Protein AF-A0AAN9AUY9-F1 (afdb_monomer_lite)

pLDDT: mean 73.76, std 14.69, range [44.78, 92.69]

Radius of gyration: 22.11 Å; chains: 1; bounding box: 58×26×58 Å

Structure (mmCIF, N/CA/C/O backbone):
data_AF-A0AAN9AUY9-F1
#
_entry.id   AF-A0AAN9AUY9-F1
#
loop_
_atom_site.group_PDB
_atom_site.id
_atom_site.type_symbol
_atom_site.label_atom_id
_atom_site.label_alt_id
_atom_site.label_comp_id
_atom_site.label_asym_id
_atom_site.label_entity_id
_atom_site.label_seq_id
_atom_site.pdbx_PDB_ins_code
_atom_site.Cartn_x
_atom_site.Cartn_y
_atom_site.Cartn_z
_atom_site.occupancy
_atom_site.B_iso_or_equiv
_atom_site.auth_seq_id
_atom_site.auth_comp_id
_atom_site.auth_asym_id
_atom_site.auth_atom_id
_atom_site.pdbx_PDB_model_num
ATOM 1 N N . MET A 1 1 ? 40.450 9.570 -40.595 1.00 56.94 1 MET A N 1
ATOM 2 C CA . MET A 1 1 ? 40.160 9.056 -39.233 1.00 56.94 1 MET A CA 1
ATOM 3 C C . MET A 1 1 ? 39.599 10.108 -38.267 1.00 56.94 1 MET A C 1
ATOM 5 O O . MET A 1 1 ? 38.705 9.758 -37.515 1.00 56.94 1 MET A O 1
ATOM 9 N N . MET A 1 2 ? 40.004 11.388 -38.310 1.00 57.25 2 MET A N 1
ATOM 10 C CA . MET A 1 2 ? 39.501 12.433 -37.382 1.00 57.25 2 MET A CA 1
ATOM 11 C C . MET A 1 2 ? 37.993 12.759 -37.475 1.00 57.25 2 MET A C 1
ATOM 13 O O . MET A 1 2 ? 37.369 13.054 -36.463 1.00 57.25 2 MET A O 1
ATOM 17 N N . LYS A 1 3 ? 37.384 12.678 -38.668 1.00 57.53 3 LYS A N 1
ATOM 18 C CA . LYS A 1 3 ? 35.955 13.005 -38.872 1.00 57.53 3 LYS A CA 1
ATOM 19 C C . LYS A 1 3 ? 34.987 12.010 -38.211 1.00 57.53 3 LYS A C 1
ATOM 21 O O . LYS A 1 3 ? 33.903 12.410 -37.807 1.00 57.53 3 LYS A O 1
ATOM 26 N N . LEU A 1 4 ? 35.387 10.742 -38.076 1.00 58.66 4 LEU A N 1
ATOM 27 C CA . LEU A 1 4 ? 34.541 9.686 -37.508 1.00 58.66 4 LEU A CA 1
ATOM 28 C C . LEU A 1 4 ? 34.420 9.825 -35.981 1.00 58.66 4 LEU A C 1
ATOM 30 O O . LEU A 1 4 ? 33.332 9.716 -35.429 1.00 58.66 4 LEU A O 1
ATOM 34 N N . LEU A 1 5 ? 35.531 10.154 -35.315 1.00 62.66 5 LEU A N 1
ATOM 35 C CA . LEU A 1 5 ? 35.572 10.410 -33.872 1.00 62.66 5 LEU A CA 1
ATOM 36 C C . LEU A 1 5 ? 34.695 11.604 -33.477 1.00 62.66 5 LEU A C 1
ATOM 38 O O . LEU A 1 5 ? 33.973 11.532 -32.487 1.00 62.66 5 LEU A O 1
ATOM 42 N N . LEU A 1 6 ? 34.702 12.670 -34.282 1.00 67.56 6 LEU A N 1
ATOM 43 C CA . LEU A 1 6 ? 33.902 13.865 -34.012 1.00 67.56 6 LEU A CA 1
ATOM 44 C C . LEU A 1 6 ? 32.390 13.589 -34.094 1.00 67.56 6 LEU A C 1
ATOM 46 O O . LEU A 1 6 ? 31.624 14.107 -33.285 1.00 67.56 6 LEU A O 1
ATOM 50 N N . GLN A 1 7 ? 31.960 12.738 -35.034 1.00 68.69 7 GLN A N 1
ATOM 51 C CA . GLN A 1 7 ? 30.552 12.348 -35.148 1.00 68.69 7 GLN A CA 1
ATOM 52 C C . GLN A 1 7 ? 30.091 11.469 -33.984 1.00 68.69 7 GLN A C 1
ATOM 54 O O . GLN A 1 7 ? 28.994 11.671 -33.473 1.00 68.69 7 GLN A O 1
ATOM 59 N N . ILE A 1 8 ? 30.935 10.545 -33.519 1.00 73.44 8 ILE A N 1
ATOM 60 C CA . ILE A 1 8 ? 30.613 9.689 -32.369 1.00 73.44 8 ILE A CA 1
ATOM 61 C C . ILE A 1 8 ? 30.422 10.538 -31.104 1.00 73.44 8 ILE A C 1
ATOM 63 O O . ILE A 1 8 ? 29.438 10.362 -30.388 1.00 73.44 8 ILE A O 1
ATOM 67 N N . PHE A 1 9 ? 31.304 11.513 -30.865 1.00 73.25 9 PHE A N 1
ATOM 68 C CA . PHE A 1 9 ? 31.172 12.431 -29.730 1.00 73.25 9 PHE A CA 1
ATOM 69 C C . PHE A 1 9 ? 29.888 13.267 -29.786 1.00 73.25 9 PHE A C 1
ATOM 71 O O . PHE A 1 9 ? 29.218 13.421 -28.766 1.00 73.25 9 PHE A O 1
ATOM 78 N N . ALA A 1 10 ? 29.508 13.761 -30.968 1.00 73.44 10 ALA A N 1
ATOM 79 C CA . ALA A 1 10 ? 28.284 14.542 -31.136 1.00 73.44 10 ALA A CA 1
ATOM 80 C C . ALA A 1 10 ? 27.015 13.724 -30.832 1.00 73.44 10 ALA A C 1
ATOM 82 O O . ALA A 1 10 ? 26.098 14.230 -30.187 1.00 73.44 10 ALA A O 1
ATOM 83 N N . VAL A 1 11 ? 26.977 12.451 -31.240 1.00 77.19 11 VAL A N 1
ATOM 84 C CA . VAL A 1 11 ? 25.839 11.554 -30.974 1.00 77.19 11 VAL A CA 1
ATOM 85 C C . VAL A 1 11 ? 25.716 11.245 -29.481 1.00 77.19 11 VAL A C 1
ATOM 87 O O . VAL A 1 11 ? 24.623 11.329 -28.927 1.00 77.19 11 VAL A O 1
ATOM 90 N N . ILE A 1 12 ? 26.833 10.955 -28.806 1.00 75.50 12 ILE A N 1
ATOM 91 C CA . ILE A 1 12 ? 26.840 10.677 -27.361 1.00 75.50 12 ILE A CA 1
ATOM 92 C C . ILE A 1 12 ? 26.355 11.902 -26.576 1.00 75.50 12 ILE A C 1
ATOM 94 O O . ILE A 1 12 ? 25.528 11.772 -25.673 1.00 75.50 12 ILE A O 1
ATOM 98 N N . PHE A 1 13 ? 26.820 13.097 -26.948 1.00 73.62 13 PHE A N 1
ATOM 99 C CA . PHE A 1 13 ? 26.425 14.340 -26.287 1.00 73.62 13 PHE A CA 1
ATOM 100 C C . PHE A 1 13 ? 24.936 14.661 -26.497 1.00 73.62 13 PHE A C 1
ATOM 102 O O . PHE A 1 13 ? 24.252 15.061 -25.556 1.00 73.62 13 PHE A O 1
ATOM 109 N N . ALA A 1 14 ? 24.403 14.412 -27.698 1.00 70.12 14 ALA A N 1
ATOM 110 C CA . ALA A 1 14 ? 22.977 14.565 -27.984 1.00 70.12 14 ALA A CA 1
ATOM 111 C C . ALA A 1 14 ? 22.110 13.581 -27.175 1.00 70.12 14 ALA A C 1
ATOM 113 O O . ALA A 1 14 ? 21.095 13.983 -26.607 1.00 70.12 14 ALA A O 1
ATOM 114 N N . CYS A 1 15 ? 22.520 12.314 -27.053 1.00 66.25 15 CYS A N 1
ATOM 115 C CA . CYS A 1 15 ? 21.805 11.322 -26.244 1.00 66.25 15 CYS A CA 1
ATOM 116 C C . CYS A 1 15 ? 21.805 11.666 -24.746 1.00 66.25 15 CYS A C 1
ATOM 118 O O . CYS A 1 15 ? 20.782 11.500 -24.084 1.00 66.25 15 CYS A O 1
ATOM 120 N N . LEU A 1 16 ? 22.920 12.180 -24.217 1.00 64.50 16 LEU A N 1
ATOM 121 C CA . LEU A 1 16 ? 23.017 12.610 -22.818 1.00 64.50 16 LEU A CA 1
ATOM 122 C C . LEU A 1 16 ? 22.109 13.810 -22.510 1.00 64.50 16 LEU A C 1
ATOM 124 O O . LEU A 1 16 ? 21.525 13.869 -21.431 1.00 64.50 16 LEU A O 1
ATOM 128 N N . LEU A 1 17 ? 21.942 14.734 -23.461 1.00 61.22 17 LEU A N 1
ATOM 129 C CA . LEU A 1 17 ? 21.023 15.870 -23.325 1.00 61.22 17 LEU A CA 1
ATOM 130 C C . LEU A 1 17 ? 19.546 15.454 -23.368 1.00 61.22 17 LEU A C 1
ATOM 132 O O . LEU A 1 17 ? 18.728 16.062 -22.688 1.00 61.22 17 LEU A O 1
ATOM 136 N N . LEU A 1 18 ? 19.199 14.414 -24.128 1.00 57.97 18 LEU A N 1
ATOM 137 C CA . LEU A 1 18 ? 17.827 13.898 -24.216 1.00 57.97 18 LEU A CA 1
ATOM 138 C C . LEU A 1 18 ? 17.414 13.076 -22.983 1.00 57.97 18 LEU A C 1
ATOM 140 O O . LEU A 1 18 ? 16.230 13.020 -22.660 1.00 57.97 18 LEU A O 1
ATOM 144 N N . ALA A 1 19 ? 18.367 12.475 -22.266 1.00 56.25 19 ALA A N 1
ATOM 145 C CA . ALA A 1 19 ? 18.089 11.666 -21.077 1.00 56.25 19 ALA A CA 1
ATOM 146 C C . ALA A 1 19 ? 17.674 12.489 -19.838 1.00 56.25 19 ALA A C 1
ATOM 148 O O . ALA A 1 19 ? 17.129 11.926 -18.891 1.00 56.25 19 ALA A O 1
ATOM 149 N N . SER A 1 20 ? 17.910 13.807 -19.827 1.00 55.47 20 SER A N 1
ATOM 150 C CA . SER A 1 20 ? 17.520 14.684 -18.711 1.00 55.47 20 SER A CA 1
ATOM 151 C C . SER A 1 20 ? 16.062 15.152 -18.779 1.00 55.47 20 SER A C 1
ATOM 153 O O . SER A 1 20 ? 15.536 15.660 -17.789 1.00 55.47 20 SER A O 1
ATOM 155 N N . ALA A 1 21 ? 15.377 14.931 -19.904 1.00 52.34 21 ALA A N 1
ATOM 156 C CA . ALA A 1 21 ? 13.953 15.205 -20.064 1.00 52.34 21 ALA A CA 1
ATOM 157 C C . ALA A 1 21 ? 13.109 14.042 -19.513 1.00 52.34 21 ALA A C 1
ATOM 159 O O . ALA A 1 21 ? 12.352 13.396 -20.237 1.00 52.34 21 ALA A O 1
ATOM 160 N N . ALA A 1 22 ? 13.254 13.740 -18.221 1.00 56.12 22 ALA A N 1
ATOM 161 C CA . ALA A 1 22 ? 12.329 12.839 -17.549 1.00 56.12 22 ALA A CA 1
ATOM 162 C C . ALA A 1 22 ? 10.961 13.542 -17.440 1.00 56.12 22 ALA A C 1
ATOM 164 O O . ALA A 1 22 ? 10.897 14.646 -16.892 1.00 56.12 22 ALA A O 1
ATOM 165 N N . PRO A 1 23 ? 9.863 12.957 -17.950 1.00 55.12 23 PRO A N 1
ATOM 166 C CA . PRO A 1 23 ? 8.541 13.536 -17.777 1.00 55.12 23 PRO A CA 1
ATOM 167 C C . PRO A 1 23 ? 8.209 13.567 -16.283 1.00 55.12 23 PRO A C 1
ATOM 169 O O . PRO A 1 23 ? 8.084 12.527 -15.633 1.00 55.12 23 PRO A O 1
ATOM 172 N N . SER A 1 24 ? 8.077 14.769 -15.728 1.00 52.06 24 SER A N 1
ATOM 173 C CA . SER A 1 24 ? 7.547 14.981 -14.387 1.00 52.06 24 SER A CA 1
ATOM 174 C C . SER A 1 24 ? 6.070 14.593 -14.399 1.00 52.06 24 SER A C 1
ATOM 176 O O . SER A 1 24 ? 5.220 15.369 -14.836 1.00 52.06 24 SER A O 1
ATOM 178 N N . TYR A 1 25 ? 5.759 13.367 -13.979 1.00 51.31 25 TYR A N 1
ATOM 179 C CA . TYR A 1 25 ? 4.380 12.948 -13.769 1.00 51.31 25 TYR A CA 1
ATOM 180 C C . TYR A 1 25 ? 3.834 13.723 -12.566 1.00 51.31 25 TYR A C 1
ATOM 182 O O . TYR A 1 25 ? 4.231 13.512 -11.422 1.00 51.31 25 TYR A O 1
ATOM 190 N N . GLU A 1 26 ? 2.955 14.685 -12.828 1.00 45.88 26 GLU A N 1
ATOM 191 C CA . GLU A 1 26 ? 2.268 15.404 -11.765 1.00 45.88 26 GLU A CA 1
ATOM 192 C C . GLU A 1 26 ? 1.296 14.429 -11.090 1.00 45.88 26 GLU A C 1
ATOM 194 O O . GLU A 1 26 ? 0.371 13.887 -11.703 1.00 45.88 26 GLU A O 1
ATOM 199 N N . LEU A 1 27 ? 1.573 14.126 -9.824 1.00 44.78 27 LEU A N 1
ATOM 200 C CA . LEU A 1 27 ? 0.873 13.118 -9.040 1.00 44.78 27 LEU A CA 1
ATOM 201 C C . LEU A 1 27 ? -0.509 13.668 -8.670 1.00 44.78 27 LEU A C 1
ATOM 203 O O . LEU A 1 27 ? -0.699 14.295 -7.628 1.00 44.78 27 LEU A O 1
ATOM 207 N N . ARG A 1 28 ? -1.488 13.480 -9.561 1.00 48.44 28 ARG A N 1
ATOM 208 C CA . ARG A 1 28 ? -2.865 13.928 -9.337 1.00 48.44 28 ARG A CA 1
ATOM 209 C C . ARG A 1 28 ? -3.460 13.111 -8.193 1.00 48.44 28 ARG A C 1
ATOM 211 O O . ARG A 1 28 ? -3.886 11.973 -8.372 1.00 48.44 28 ARG A O 1
ATOM 218 N N . GLN A 1 29 ? -3.446 13.686 -6.996 1.00 47.59 29 GLN A N 1
ATOM 219 C CA . GLN A 1 29 ? -3.977 13.063 -5.794 1.00 47.59 29 GLN A CA 1
ATOM 220 C C . GLN A 1 29 ? -5.500 12.910 -5.953 1.00 47.59 29 GLN A C 1
ATOM 222 O O . GLN A 1 29 ? -6.254 13.870 -5.797 1.00 47.59 29 GLN A O 1
ATOM 227 N N . VAL A 1 30 ? -5.965 11.708 -6.310 1.00 50.72 30 VAL A N 1
ATOM 228 C CA . VAL A 1 30 ? -7.397 11.393 -6.417 1.00 50.72 30 VAL A CA 1
ATOM 229 C C . VAL A 1 30 ? -7.968 11.329 -5.000 1.00 50.72 30 VAL A C 1
ATOM 231 O O . VAL A 1 30 ? -7.963 10.285 -4.353 1.00 50.72 30 VAL A O 1
ATOM 234 N N . ARG A 1 31 ? -8.413 12.473 -4.472 1.00 51.47 31 ARG A N 1
ATOM 235 C CA . ARG A 1 31 ? -9.163 12.533 -3.213 1.00 51.47 31 ARG A CA 1
ATOM 236 C C . ARG A 1 31 ? -10.607 12.122 -3.489 1.00 51.47 31 ARG A C 1
ATOM 238 O O . ARG A 1 31 ? -11.301 12.793 -4.248 1.00 51.47 31 ARG A O 1
ATOM 245 N N . SER A 1 32 ? -11.069 11.035 -2.873 1.00 53.00 32 SER A N 1
ATOM 246 C CA . SER A 1 32 ? -12.492 10.693 -2.872 1.00 53.00 32 SER A CA 1
ATOM 247 C C . SER A 1 32 ? -13.267 11.753 -2.083 1.00 53.00 32 SER A C 1
ATOM 249 O O . SER A 1 32 ? -12.995 11.960 -0.899 1.00 53.00 32 SER A O 1
ATOM 251 N N . VAL A 1 33 ? -14.221 12.414 -2.740 1.00 51.19 33 VAL A N 1
ATOM 252 C CA . VAL A 1 33 ? -15.123 13.430 -2.174 1.00 51.19 33 VAL A CA 1
ATOM 253 C C . VAL A 1 33 ? -16.165 12.744 -1.282 1.00 51.19 33 VAL A C 1
ATOM 255 O O . VAL A 1 33 ? -17.302 12.525 -1.680 1.00 51.19 33 VAL A O 1
ATOM 258 N N . ALA A 1 34 ? -15.762 12.334 -0.085 1.00 55.75 34 ALA A N 1
ATOM 259 C CA . ALA A 1 34 ? -16.677 12.003 0.999 1.00 55.75 34 ALA A CA 1
ATOM 260 C C . ALA A 1 34 ? -16.297 12.901 2.180 1.00 55.75 34 ALA A C 1
ATOM 262 O O . ALA A 1 34 ? -15.204 12.760 2.728 1.00 55.75 34 ALA A O 1
ATOM 263 N N . GLU A 1 35 ? -17.169 13.850 2.533 1.00 56.78 35 GLU A N 1
ATOM 264 C CA . GLU A 1 35 ? -16.939 14.855 3.588 1.00 56.78 35 GLU A CA 1
ATOM 265 C C . GLU A 1 35 ? -16.610 14.234 4.953 1.00 56.78 35 GLU A C 1
ATOM 267 O O . GLU A 1 35 ? -15.891 14.840 5.744 1.00 56.78 35 GLU A O 1
ATOM 272 N N . GLN A 1 36 ? -17.027 12.988 5.193 1.00 59.62 36 GLN A N 1
ATOM 273 C CA . GLN A 1 36 ? -16.547 12.150 6.287 1.00 59.62 36 GLN A CA 1
ATOM 274 C C . GLN A 1 36 ? -16.471 10.686 5.828 1.00 59.62 36 GLN A C 1
ATOM 276 O O . GLN A 1 36 ? -17.489 10.110 5.438 1.00 59.62 36 GLN A O 1
ATOM 281 N N . PRO A 1 37 ? -15.288 10.051 5.860 1.00 67.44 37 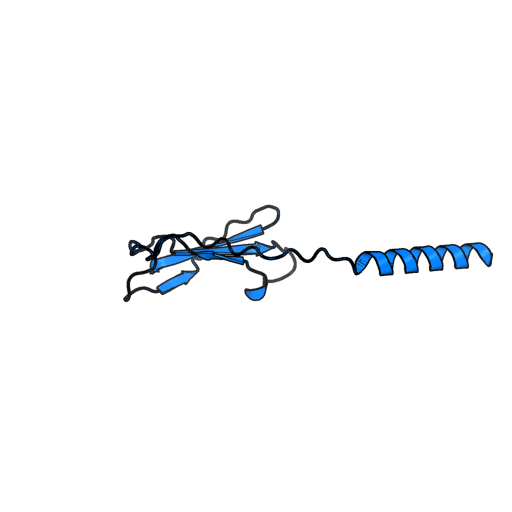PRO A N 1
ATOM 282 C CA . PRO A 1 37 ? -15.179 8.633 5.555 1.00 67.44 37 PRO A CA 1
ATOM 283 C C . PRO A 1 37 ? -15.897 7.810 6.629 1.00 67.44 37 PRO A C 1
ATOM 285 O O . PRO A 1 37 ? -15.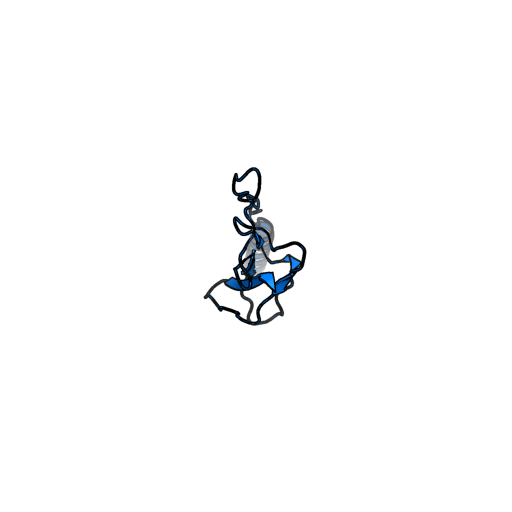708 8.025 7.826 1.00 67.44 37 PRO A O 1
ATOM 288 N N . SER A 1 38 ? -16.706 6.850 6.185 1.00 86.12 38 SER A N 1
ATOM 289 C CA . SER A 1 38 ? -17.383 5.875 7.053 1.00 86.12 38 SER A CA 1
ATOM 290 C C . SER A 1 38 ? -16.392 5.068 7.913 1.00 86.12 38 SER A C 1
ATOM 292 O O . SER A 1 38 ? -15.201 5.011 7.610 1.00 86.12 38 SER A O 1
ATOM 294 N N . ILE A 1 39 ? -16.856 4.418 8.984 1.00 90.56 39 ILE A N 1
ATOM 295 C CA . ILE A 1 39 ? -16.009 3.522 9.789 1.00 90.56 39 ILE A CA 1
ATOM 296 C C . ILE A 1 39 ? -15.891 2.163 9.081 1.00 90.56 39 ILE A C 1
ATOM 298 O O . ILE A 1 39 ? -16.892 1.520 8.760 1.00 90.56 39 ILE A O 1
ATOM 302 N N . CYS A 1 40 ? -14.662 1.711 8.839 1.00 89.38 40 CYS A N 1
ATOM 303 C CA . CYS A 1 40 ? -14.370 0.397 8.282 1.00 89.38 40 CYS A CA 1
ATOM 304 C C . CYS A 1 40 ? -14.750 -0.723 9.269 1.00 89.38 40 CYS A C 1
ATOM 306 O O . CYS A 1 40 ? -14.570 -0.595 10.478 1.00 89.38 40 CYS A O 1
ATOM 308 N N . LYS A 1 41 ? -15.182 -1.880 8.752 1.00 89.62 41 LYS A N 1
ATOM 309 C CA . LYS A 1 41 ? -15.300 -3.107 9.562 1.00 89.62 41 LYS A CA 1
ATOM 310 C C . LYS A 1 41 ? -13.910 -3.650 9.931 1.00 89.62 41 LYS A C 1
ATOM 312 O O . LYS A 1 41 ? -12.932 -3.394 9.226 1.00 89.62 41 LYS A O 1
ATOM 317 N N . ARG A 1 42 ? -13.830 -4.469 10.985 1.00 88.94 42 ARG A N 1
ATOM 318 C CA . ARG A 1 42 ? -12.609 -5.225 11.322 1.00 88.94 42 ARG A CA 1
ATOM 319 C C . ARG A 1 42 ? -12.108 -6.000 10.100 1.00 88.94 42 ARG A C 1
ATOM 321 O O . ARG A 1 42 ? -12.911 -6.585 9.371 1.00 88.94 42 ARG A O 1
ATOM 328 N N . ASN A 1 43 ? -10.792 -6.015 9.886 1.00 89.88 43 ASN A N 1
ATOM 329 C CA . ASN A 1 43 ? -10.129 -6.674 8.758 1.00 89.88 43 ASN A CA 1
ATOM 330 C C . ASN A 1 43 ? -10.545 -6.126 7.373 1.00 89.88 43 ASN A C 1
ATOM 332 O O . ASN A 1 43 ? -10.239 -6.732 6.343 1.00 89.88 43 ASN A O 1
ATOM 336 N N . HIS A 1 44 ? -11.240 -4.987 7.302 1.00 92.00 44 HIS A N 1
ATOM 337 C CA . HIS A 1 44 ? -11.530 -4.324 6.034 1.00 92.00 44 HIS A CA 1
ATOM 338 C C . HIS A 1 44 ? -10.284 -3.597 5.516 1.00 92.00 44 HIS A C 1
ATOM 340 O O . HIS A 1 44 ? -9.434 -3.153 6.287 1.00 92.00 44 HIS A O 1
ATOM 346 N N . LEU A 1 45 ? -10.184 -3.471 4.193 1.00 89.75 45 LEU A N 1
ATOM 347 C CA . LEU A 1 45 ? -9.142 -2.688 3.534 1.00 89.75 45 LEU A CA 1
ATOM 348 C C . LEU A 1 45 ? -9.320 -1.198 3.837 1.00 89.75 45 LEU A C 1
ATOM 350 O O . LEU A 1 45 ? -10.384 -0.633 3.570 1.00 89.75 45 LEU A O 1
ATOM 354 N N . CYS A 1 46 ? -8.271 -0.593 4.382 1.00 90.44 46 CYS A N 1
ATOM 355 C CA . CYS A 1 46 ? -8.229 0.817 4.768 1.00 90.44 46 CYS A CA 1
ATOM 356 C C . CYS A 1 46 ? -7.294 1.639 3.877 1.00 90.44 46 CYS A C 1
ATOM 358 O O . CYS A 1 46 ? -7.538 2.824 3.678 1.00 90.44 46 CYS A O 1
ATOM 360 N N . ARG A 1 47 ? -6.267 1.012 3.291 1.00 90.38 47 ARG A N 1
ATOM 361 C CA . ARG A 1 47 ? -5.314 1.665 2.388 1.00 90.38 47 ARG A CA 1
ATOM 362 C C . ARG A 1 47 ? -4.643 0.646 1.468 1.00 90.38 47 ARG A C 1
ATOM 364 O O . ARG A 1 47 ? -4.531 -0.540 1.792 1.00 90.38 47 ARG A O 1
ATOM 371 N N . TRP A 1 48 ? -4.148 1.119 0.335 1.00 88.88 48 TRP A N 1
ATOM 372 C CA . TRP A 1 48 ? -3.316 0.367 -0.600 1.00 88.88 48 TRP A CA 1
ATOM 373 C C . TRP A 1 48 ? -2.051 1.178 -0.873 1.00 88.88 48 TRP A C 1
ATOM 375 O O . TRP A 1 48 ? -2.133 2.393 -1.029 1.00 88.88 48 TRP A O 1
ATOM 385 N N . ALA A 1 49 ? -0.896 0.522 -0.945 1.00 87.69 49 ALA A N 1
ATOM 386 C CA . ALA A 1 49 ? 0.316 1.131 -1.480 1.00 87.69 49 ALA A CA 1
ATOM 387 C C . ALA A 1 49 ? 0.649 0.468 -2.813 1.00 87.69 49 ALA A C 1
ATOM 389 O O . ALA A 1 49 ? 0.792 -0.756 -2.876 1.00 87.69 49 ALA A O 1
ATOM 390 N N . VAL A 1 50 ? 0.750 1.272 -3.864 1.00 87.94 50 VAL A N 1
ATOM 391 C CA . VAL A 1 50 ? 1.157 0.846 -5.202 1.00 87.94 50 VAL A CA 1
ATOM 392 C C . VAL A 1 50 ? 2.579 1.330 -5.407 1.00 87.94 50 VAL A C 1
ATOM 394 O O . VAL A 1 50 ? 2.831 2.530 -5.391 1.00 87.94 50 VAL A O 1
ATOM 397 N N . CYS A 1 51 ? 3.511 0.402 -5.557 1.00 85.44 51 CYS A N 1
ATOM 398 C CA . CYS A 1 51 ? 4.922 0.721 -5.705 1.00 85.44 51 CYS A CA 1
ATOM 399 C C . CYS A 1 51 ? 5.446 0.148 -7.026 1.00 85.44 51 CYS A C 1
ATOM 401 O O . CYS A 1 51 ? 4.963 -0.907 -7.445 1.00 85.44 51 CYS A O 1
ATOM 403 N N . PRO A 1 52 ? 6.430 0.785 -7.678 1.00 83.31 52 PRO A N 1
ATOM 404 C CA . PRO A 1 52 ? 7.054 0.224 -8.871 1.00 83.31 52 PRO A CA 1
ATOM 405 C C . PRO A 1 52 ? 7.679 -1.132 -8.539 1.00 83.31 52 PRO A C 1
ATOM 407 O O . PRO A 1 52 ? 8.294 -1.303 -7.483 1.00 83.31 52 PRO A O 1
ATOM 410 N N . TRP A 1 53 ? 7.498 -2.113 -9.419 1.00 75.75 53 TRP A N 1
ATOM 411 C CA . TRP A 1 53 ? 8.145 -3.409 -9.261 1.00 75.75 53 TRP A CA 1
ATOM 412 C C . TRP A 1 53 ? 9.635 -3.279 -9.588 1.00 75.75 53 TRP A C 1
ATOM 414 O O . TRP A 1 53 ? 10.019 -2.669 -10.583 1.00 75.75 53 TRP A O 1
ATOM 424 N N . SER A 1 54 ? 10.489 -3.850 -8.739 1.00 71.56 54 SER A N 1
ATOM 425 C CA . SER A 1 54 ? 11.926 -3.937 -8.989 1.00 71.56 54 SER A CA 1
ATOM 426 C C . SER A 1 54 ? 12.443 -5.284 -8.511 1.00 71.56 54 SER A C 1
ATOM 428 O O . SER A 1 54 ? 12.275 -5.649 -7.349 1.00 71.56 54 SER A O 1
ATOM 430 N N . GLN A 1 55 ? 13.087 -6.017 -9.415 1.00 64.12 55 GLN A N 1
ATOM 431 C CA . GLN A 1 55 ? 13.741 -7.295 -9.120 1.00 64.12 55 GLN A CA 1
ATOM 432 C C . GLN A 1 55 ? 15.068 -7.137 -8.357 1.00 64.12 55 GLN A C 1
ATOM 434 O O . GLN A 1 55 ? 15.557 -8.102 -7.780 1.00 64.12 55 GLN A O 1
ATOM 439 N N . TRP A 1 56 ? 15.648 -5.930 -8.343 1.00 57.28 56 TRP A N 1
ATOM 440 C CA . TRP A 1 56 ? 17.010 -5.690 -7.846 1.00 57.28 56 TRP A CA 1
ATOM 441 C C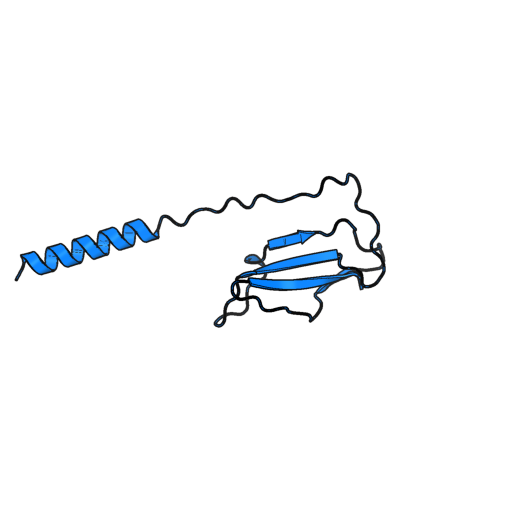 . TRP A 1 56 ? 17.065 -4.967 -6.496 1.00 57.28 56 TRP A C 1
ATOM 443 O O . TRP A 1 56 ? 18.101 -4.994 -5.839 1.00 57.28 56 TRP A O 1
ATOM 453 N N . PHE A 1 57 ? 15.972 -4.336 -6.052 1.00 55.06 57 PHE A N 1
ATOM 454 C CA . PHE A 1 57 ? 15.963 -3.539 -4.823 1.00 55.06 57 PHE A CA 1
ATOM 455 C C . PHE A 1 57 ? 14.685 -3.727 -4.009 1.00 55.06 57 PHE A C 1
ATOM 457 O O . PHE A 1 57 ? 13.584 -3.838 -4.549 1.00 55.06 57 PHE A O 1
ATOM 464 N N . ARG A 1 58 ? 14.829 -3.680 -2.676 1.00 64.44 58 ARG A N 1
ATOM 465 C CA . ARG A 1 58 ? 13.698 -3.435 -1.773 1.00 64.44 58 ARG A CA 1
ATOM 466 C C . ARG A 1 58 ? 13.092 -2.089 -2.158 1.00 64.44 58 ARG A C 1
ATOM 468 O O . ARG A 1 58 ? 13.775 -1.071 -2.102 1.00 64.44 58 ARG A O 1
ATOM 475 N N . 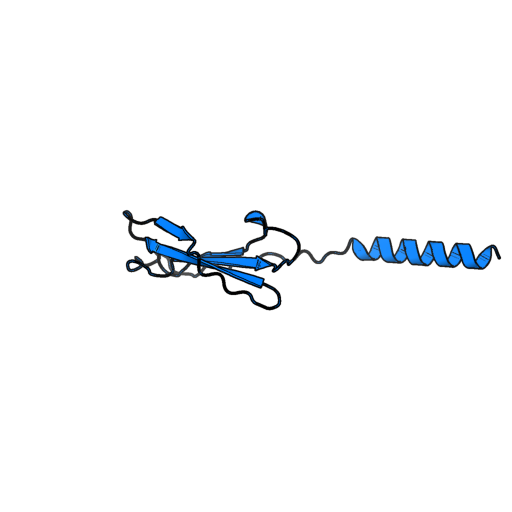VAL A 1 59 ? 11.828 -2.093 -2.568 1.00 64.56 59 VAL A N 1
ATOM 476 C CA . VAL A 1 59 ? 11.136 -0.862 -2.953 1.00 64.56 59 VAL A CA 1
ATOM 477 C C . VAL A 1 59 ? 10.987 0.020 -1.717 1.00 64.56 59 VAL A C 1
ATOM 479 O O . VAL A 1 59 ? 10.340 -0.380 -0.745 1.00 64.56 59 VAL A O 1
ATOM 482 N N . SER A 1 60 ? 11.627 1.190 -1.744 1.00 70.50 60 SER A N 1
ATOM 483 C CA . SER A 1 60 ? 11.520 2.159 -0.658 1.00 70.50 60 SER A CA 1
ATOM 484 C C . SER A 1 60 ? 10.076 2.674 -0.550 1.00 70.50 60 SER A C 1
ATOM 486 O O . SER A 1 60 ? 9.457 2.927 -1.589 1.00 70.50 60 SER A O 1
ATOM 488 N N . PRO A 1 61 ? 9.517 2.843 0.666 1.00 69.50 61 PRO A N 1
ATOM 489 C CA . PRO A 1 61 ? 8.153 3.340 0.858 1.00 69.50 61 PRO A CA 1
ATOM 490 C C . PRO A 1 61 ? 7.888 4.704 0.211 1.00 69.50 61 PRO A C 1
ATOM 492 O O . PRO A 1 61 ? 6.753 4.989 -0.152 1.00 69.50 61 PRO A O 1
ATOM 495 N N . GLU A 1 62 ? 8.922 5.532 0.049 1.00 75.69 62 GLU A N 1
ATOM 496 C CA . GLU A 1 62 ? 8.833 6.854 -0.588 1.00 75.69 62 GLU A CA 1
ATOM 497 C C . GLU A 1 62 ? 8.521 6.793 -2.089 1.00 75.69 62 GLU A C 1
ATOM 499 O O . GLU A 1 62 ? 7.954 7.729 -2.642 1.00 75.69 62 GLU A O 1
ATOM 504 N N . ASN A 1 63 ? 8.799 5.655 -2.728 1.00 79.69 63 ASN A N 1
ATOM 505 C CA . ASN A 1 63 ? 8.480 5.415 -4.134 1.00 79.69 63 ASN A CA 1
ATOM 506 C C . ASN A 1 63 ? 7.082 4.804 -4.320 1.00 79.69 63 ASN A C 1
ATOM 508 O O . ASN A 1 63 ? 6.718 4.414 -5.429 1.00 79.69 63 ASN A O 1
ATOM 512 N N . CYS A 1 64 ? 6.303 4.672 -3.245 1.00 84.69 64 CYS A N 1
ATOM 513 C CA . CYS A 1 64 ? 4.955 4.128 -3.287 1.00 84.69 64 CYS A CA 1
ATOM 514 C C . CYS A 1 64 ? 3.907 5.242 -3.329 1.00 84.69 64 CYS A C 1
ATOM 516 O O . CYS A 1 64 ? 3.949 6.196 -2.554 1.00 84.69 64 CYS A O 1
ATOM 518 N N . GLN A 1 65 ? 2.890 5.061 -4.164 1.00 88.12 65 GLN A N 1
ATOM 519 C CA . GLN A 1 65 ? 1.671 5.855 -4.104 1.00 88.12 65 GLN A CA 1
ATOM 520 C C . GLN A 1 65 ? 0.682 5.214 -3.132 1.00 88.12 65 GLN A C 1
ATOM 522 O O . GLN A 1 65 ? 0.353 4.031 -3.251 1.00 88.12 65 GLN A O 1
ATOM 527 N N . PHE A 1 66 ? 0.193 6.001 -2.176 1.00 87.50 66 PHE A N 1
ATOM 528 C CA . PHE A 1 66 ? -0.802 5.556 -1.206 1.00 87.50 66 PHE A CA 1
ATOM 529 C C . PHE A 1 66 ? -2.202 5.977 -1.641 1.00 87.50 66 PHE A C 1
ATOM 531 O O . PHE A 1 66 ? -2.479 7.158 -1.846 1.00 87.50 66 PHE A O 1
ATOM 538 N N . VAL A 1 67 ? -3.087 4.992 -1.750 1.00 88.31 67 VAL A N 1
ATOM 539 C CA . VAL A 1 67 ? -4.503 5.180 -2.054 1.00 88.31 67 VAL A CA 1
ATOM 540 C C . VAL A 1 67 ? -5.289 4.885 -0.785 1.00 88.31 67 VAL A C 1
ATOM 542 O O . VAL A 1 67 ? -5.222 3.776 -0.249 1.00 88.31 67 VAL A O 1
ATOM 545 N N . GLU A 1 68 ? -6.011 5.880 -0.285 1.00 87.44 68 GLU A N 1
ATOM 546 C CA . GLU A 1 68 ? 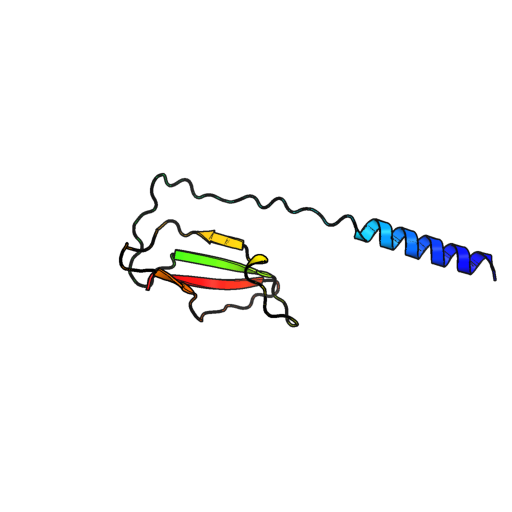-6.875 5.719 0.884 1.00 87.44 68 GLU A CA 1
ATOM 547 C C . GLU A 1 68 ? -8.186 5.025 0.496 1.00 87.44 68 GLU A C 1
ATOM 549 O O . GLU A 1 68 ? -8.682 5.165 -0.624 1.00 87.44 68 GLU A O 1
ATOM 554 N N . SER A 1 69 ? -8.750 4.254 1.424 1.00 85.81 69 SER A N 1
ATOM 555 C CA . SER A 1 69 ? -10.096 3.697 1.280 1.00 85.81 69 SER A CA 1
ATOM 556 C C . SER A 1 69 ? -11.165 4.768 1.525 1.00 85.81 69 SER A C 1
ATOM 558 O O . SER A 1 69 ? -10.906 5.827 2.093 1.00 85.81 69 SER A O 1
ATOM 560 N N . THR A 1 70 ? -12.409 4.467 1.155 1.00 86.31 70 THR A N 1
ATOM 561 C CA . THR A 1 70 ? -13.582 5.316 1.437 1.00 86.31 70 THR A CA 1
ATOM 562 C C . THR A 1 70 ? -14.024 5.262 2.905 1.00 86.31 70 THR A C 1
ATOM 564 O O . THR A 1 70 ? -15.002 5.906 3.294 1.00 86.31 70 THR A O 1
ATOM 567 N N . CYS A 1 71 ? -13.333 4.468 3.724 1.00 87.12 71 CYS A N 1
ATOM 568 C CA . CYS A 1 71 ? -13.577 4.320 5.149 1.00 87.12 71 CYS A CA 1
ATOM 569 C C . CYS A 1 71 ? -12.278 4.493 5.953 1.00 87.12 71 CYS A C 1
ATOM 571 O O . CYS A 1 71 ? -11.182 4.260 5.440 1.00 87.12 71 CYS A O 1
ATOM 573 N N . ARG A 1 72 ? -12.399 4.885 7.224 1.00 90.00 72 ARG A N 1
ATOM 574 C CA . ARG A 1 72 ? -11.299 4.930 8.200 1.00 90.00 72 ARG A CA 1
ATOM 575 C C . ARG A 1 72 ? -11.437 3.802 9.209 1.00 90.00 72 ARG A C 1
ATOM 577 O O . ARG A 1 72 ? -12.550 3.391 9.528 1.00 90.00 72 ARG A O 1
ATOM 584 N N . CYS A 1 73 ? -10.313 3.306 9.716 1.00 91.12 73 CYS A N 1
ATOM 585 C CA . CYS A 1 73 ? -10.360 2.315 10.783 1.00 91.12 73 CYS A CA 1
ATOM 586 C C . CYS A 1 73 ? -11.049 2.881 12.038 1.00 91.12 73 CYS A C 1
ATOM 588 O O . CYS A 1 73 ? -10.967 4.089 12.279 1.00 91.12 73 CYS A O 1
ATOM 590 N N . PRO A 1 74 ? -11.730 2.021 12.816 1.00 91.38 74 PRO A N 1
ATOM 591 C CA . PRO A 1 74 ? -12.183 2.351 14.164 1.00 91.38 74 PRO A CA 1
ATOM 592 C C . PRO A 1 74 ? -11.044 2.913 15.028 1.00 91.38 74 PRO A C 1
ATOM 594 O O . PRO A 1 74 ? -9.883 2.582 14.801 1.00 91.38 74 PRO A O 1
ATOM 597 N N . SER A 1 75 ? -11.369 3.731 16.032 1.00 88.12 75 SER A N 1
ATOM 598 C CA . SER A 1 75 ? -10.373 4.387 16.898 1.00 88.12 75 SER A CA 1
ATOM 599 C C . SER A 1 75 ? -9.490 3.417 17.694 1.00 88.12 75 SER A C 1
ATOM 601 O O . SER A 1 75 ? -8.407 3.796 18.126 1.00 88.12 75 SER A O 1
ATOM 603 N N . ASP A 1 76 ? -9.952 2.185 17.905 1.00 91.69 76 ASP A N 1
ATOM 604 C CA . ASP A 1 76 ? -9.250 1.097 18.591 1.00 91.69 76 ASP A CA 1
ATOM 605 C C . ASP A 1 76 ? -8.394 0.226 17.654 1.00 91.69 76 ASP A C 1
ATOM 607 O O . ASP A 1 76 ? -7.771 -0.724 18.118 1.00 91.69 76 ASP A O 1
ATOM 611 N N . MET A 1 77 ? -8.348 0.537 16.353 1.00 92.00 77 MET A N 1
ATOM 612 C CA . MET A 1 77 ? -7.652 -0.259 15.338 1.00 92.00 77 MET A CA 1
ATOM 613 C C . MET A 1 77 ? -6.664 0.569 14.524 1.00 92.00 77 MET A C 1
ATOM 615 O O . MET A 1 77 ? -6.865 1.760 14.272 1.00 92.00 77 MET A O 1
ATOM 619 N N . GLN A 1 78 ? -5.622 -0.091 14.024 1.00 91.69 78 GLN A N 1
ATOM 620 C CA . GLN A 1 78 ? -4.629 0.522 13.147 1.00 91.69 78 GLN A CA 1
ATOM 621 C C . GLN A 1 78 ? -4.721 -0.021 11.722 1.00 91.69 78 GLN A C 1
ATOM 623 O O . GLN A 1 78 ? -5.084 -1.169 11.471 1.00 91.69 78 GLN A O 1
ATOM 628 N N . CYS A 1 79 ? -4.403 0.837 10.751 1.00 90.44 79 CYS A N 1
ATOM 629 C CA . CYS A 1 79 ? -4.351 0.454 9.345 1.00 90.44 79 CYS A CA 1
ATOM 630 C C . CYS A 1 79 ? -2.986 -0.171 9.032 1.00 90.44 79 CYS A C 1
ATOM 632 O O . CYS A 1 79 ? -2.057 0.516 8.602 1.00 90.44 79 CYS A O 1
ATOM 634 N N . GLU A 1 80 ? -2.856 -1.474 9.268 1.00 91.25 80 GLU A N 1
ATOM 635 C CA . GLU A 1 80 ? -1.576 -2.180 9.208 1.00 91.25 80 GLU A CA 1
ATOM 636 C C . GLU A 1 80 ? -1.351 -2.908 7.885 1.00 91.25 80 GLU A C 1
ATOM 638 O O . GLU A 1 80 ? -2.282 -3.434 7.264 1.00 91.25 80 GLU A O 1
ATOM 643 N N . ARG A 1 81 ? -0.083 -2.972 7.458 1.00 87.19 81 ARG A N 1
ATOM 644 C CA . ARG A 1 81 ? 0.323 -3.699 6.252 1.00 87.19 81 ARG A CA 1
ATOM 645 C C . ARG A 1 81 ? 0.073 -5.189 6.453 1.00 87.19 81 ARG A C 1
ATOM 647 O O . ARG A 1 81 ? 0.593 -5.805 7.373 1.00 87.19 81 ARG A O 1
ATOM 654 N N . THR A 1 82 ? -0.639 -5.792 5.514 1.00 83.81 82 THR A N 1
ATOM 655 C CA . THR A 1 82 ? -0.744 -7.248 5.424 1.00 83.81 82 THR A CA 1
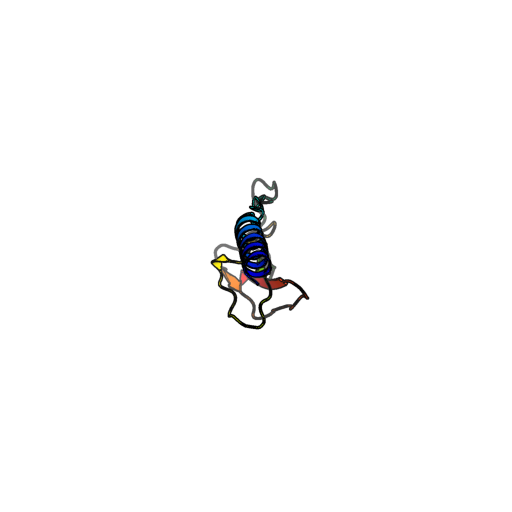ATOM 656 C C . THR A 1 82 ? 0.406 -7.815 4.596 1.00 83.81 82 THR A C 1
ATOM 658 O O . THR A 1 82 ? 0.842 -7.200 3.622 1.00 83.81 82 THR A O 1
ATOM 661 N N . ASN A 1 83 ? 0.845 -9.034 4.916 1.00 73.75 83 ASN A N 1
ATOM 662 C CA . ASN A 1 83 ? 1.867 -9.758 4.142 1.00 73.75 83 ASN A CA 1
ATOM 663 C C . ASN A 1 83 ? 1.395 -10.163 2.732 1.00 73.75 83 ASN A C 1
ATOM 665 O O . ASN A 1 83 ? 2.152 -10.744 1.958 1.00 73.75 83 ASN A O 1
ATOM 669 N N . ALA A 1 84 ? 0.141 -9.864 2.382 1.00 65.56 84 ALA A N 1
ATOM 670 C CA . ALA A 1 84 ? -0.422 -10.137 1.073 1.00 65.56 84 ALA A CA 1
ATOM 671 C C . ALA A 1 84 ? 0.149 -9.164 0.030 1.00 65.56 84 ALA A C 1
ATOM 673 O O . ALA A 1 84 ? -0.411 -8.097 -0.232 1.00 65.56 84 ALA A O 1
ATOM 674 N N . MET A 1 85 ? 1.258 -9.569 -0.583 1.00 66.56 85 MET A N 1
ATOM 675 C CA . MET A 1 85 ? 1.839 -8.942 -1.762 1.00 66.56 85 MET A CA 1
ATOM 676 C C . MET A 1 85 ? 1.261 -9.596 -3.019 1.00 66.56 85 MET A C 1
ATOM 678 O O . MET A 1 85 ? 1.241 -10.821 -3.135 1.00 66.56 85 MET A O 1
ATOM 682 N N . ARG A 1 86 ? 0.793 -8.790 -3.976 1.00 64.88 86 ARG A N 1
ATOM 683 C CA . ARG A 1 86 ? 0.509 -9.274 -5.334 1.00 64.88 86 ARG A CA 1
ATOM 684 C C . ARG A 1 86 ? 1.518 -8.655 -6.301 1.00 64.88 86 ARG A C 1
ATOM 686 O O . ARG A 1 86 ? 1.473 -7.434 -6.467 1.00 64.88 86 ARG A O 1
ATOM 693 N N . PRO A 1 87 ? 2.421 -9.452 -6.898 1.00 62.41 87 PRO A N 1
ATOM 694 C CA . PRO A 1 87 ? 3.272 -8.966 -7.971 1.00 62.41 87 PRO A CA 1
ATOM 695 C C . PRO A 1 87 ? 2.428 -8.779 -9.239 1.00 62.41 87 PRO A C 1
ATOM 697 O O . PRO A 1 87 ? 1.725 -9.697 -9.662 1.00 62.41 87 PRO A O 1
ATOM 700 N N . GLY A 1 88 ? 2.458 -7.578 -9.808 1.00 64.88 88 GLY A N 1
ATOM 701 C CA . GLY A 1 88 ? 2.123 -7.322 -11.207 1.00 64.88 88 GLY A CA 1
ATOM 702 C C . GLY A 1 88 ? 3.397 -7.289 -12.053 1.00 64.88 88 GLY A C 1
ATOM 703 O O . GLY A 1 88 ? 4.500 -7.381 -11.516 1.00 64.88 88 GLY A O 1
ATOM 704 N N . SER A 1 89 ? 3.246 -7.149 -13.369 1.00 67.44 89 SER A N 1
ATOM 705 C CA . SER A 1 89 ? 4.368 -6.998 -14.307 1.00 67.44 89 SER A CA 1
ATOM 706 C C . SER A 1 89 ? 5.194 -5.735 -14.040 1.00 67.44 89 SER A C 1
ATOM 708 O O . SER A 1 89 ? 6.415 -5.781 -14.120 1.00 67.44 89 SER A O 1
ATOM 710 N N . ASP A 1 90 ? 4.532 -4.640 -13.653 1.00 76.81 90 ASP A N 1
ATOM 711 C CA . ASP A 1 90 ? 5.158 -3.310 -13.560 1.00 76.81 90 ASP A CA 1
ATOM 712 C C . ASP A 1 90 ? 5.085 -2.706 -12.149 1.00 76.81 90 ASP A C 1
ATOM 714 O O . ASP A 1 90 ? 5.830 -1.790 -11.797 1.00 76.81 90 ASP A O 1
ATOM 718 N N . PHE A 1 91 ? 4.188 -3.226 -11.309 1.00 81.31 91 PHE A N 1
ATOM 719 C CA . PHE A 1 91 ? 3.928 -2.702 -9.974 1.00 81.31 91 PHE A CA 1
ATOM 720 C C . PHE A 1 91 ? 3.674 -3.809 -8.953 1.00 81.31 91 PHE A C 1
ATOM 722 O O . PHE A 1 91 ? 3.205 -4.905 -9.256 1.00 81.31 91 PHE A O 1
ATOM 729 N N . ILE A 1 92 ? 3.958 -3.488 -7.698 1.00 82.75 92 ILE A N 1
ATOM 730 C CA . ILE A 1 92 ? 3.653 -4.293 -6.524 1.00 82.75 92 ILE A CA 1
ATOM 731 C C . ILE A 1 92 ? 2.574 -3.570 -5.738 1.00 82.75 92 ILE A C 1
ATOM 733 O O . ILE A 1 92 ? 2.708 -2.386 -5.426 1.00 82.75 92 ILE A O 1
ATOM 737 N N . VAL A 1 93 ? 1.524 -4.300 -5.363 1.00 84.50 93 VAL A N 1
ATOM 738 C CA . VAL A 1 93 ? 0.478 -3.767 -4.486 1.00 84.50 93 VAL A CA 1
ATOM 739 C C . VAL A 1 93 ? 0.613 -4.360 -3.091 1.00 84.50 93 VAL A C 1
ATOM 741 O O . VAL A 1 93 ? 0.528 -5.579 -2.914 1.00 84.50 93 VAL A O 1
ATOM 744 N N . PHE A 1 94 ? 0.750 -3.485 -2.097 1.00 85.81 94 PHE A N 1
ATOM 745 C CA . PHE A 1 94 ? 0.645 -3.817 -0.680 1.00 85.81 94 PHE A CA 1
ATOM 746 C C . PHE A 1 94 ? -0.720 -3.399 -0.148 1.00 85.81 94 PHE A C 1
ATOM 748 O O . PHE A 1 94 ? -1.167 -2.268 -0.339 1.00 85.81 94 PHE A O 1
ATOM 755 N N . LYS A 1 95 ? -1.381 -4.318 0.549 1.00 88.81 95 LYS A N 1
ATOM 756 C CA . LYS A 1 95 ? -2.706 -4.097 1.130 1.00 88.81 95 LYS A CA 1
ATOM 757 C C . LYS A 1 95 ? -2.593 -3.801 2.615 1.00 88.81 95 LYS A C 1
ATOM 759 O O . LYS A 1 95 ? -1.879 -4.519 3.315 1.00 88.81 95 LYS A O 1
ATOM 764 N N . PHE A 1 96 ? -3.344 -2.816 3.091 1.00 91.31 96 PHE A N 1
ATOM 765 C CA . PHE A 1 96 ? -3.439 -2.477 4.505 1.00 91.31 96 PHE A CA 1
ATOM 766 C C . PHE A 1 96 ? -4.857 -2.719 5.006 1.00 91.31 96 PHE A C 1
ATOM 768 O O . PHE A 1 96 ? -5.832 -2.411 4.310 1.00 91.31 96 PHE A O 1
ATOM 775 N N . ARG A 1 97 ? -4.980 -3.292 6.201 1.00 92.62 97 ARG A N 1
ATOM 776 C CA . ARG A 1 97 ? -6.265 -3.644 6.808 1.00 92.62 97 ARG A CA 1
ATOM 777 C C . ARG A 1 97 ? -6.353 -3.141 8.238 1.00 92.62 97 ARG A C 1
ATOM 779 O O . ARG A 1 97 ? -5.334 -3.072 8.914 1.00 92.62 97 ARG A O 1
ATOM 786 N N . CYS A 1 98 ? -7.572 -2.834 8.675 1.00 92.69 98 CYS A N 1
ATOM 787 C CA . CYS A 1 98 ? -7.844 -2.486 10.067 1.00 92.69 98 CYS A CA 1
ATOM 788 C C . CYS A 1 98 ? -7.667 -3.717 10.955 1.00 92.69 98 CYS A C 1
ATOM 790 O O . CYS A 1 98 ? -8.419 -4.690 10.795 1.00 92.69 98 CYS A O 1
ATOM 792 N N . GLN A 1 99 ? -6.683 -3.663 11.846 1.00 90.25 99 GLN A N 1
ATOM 793 C CA . GLN A 1 99 ? -6.347 -4.704 12.814 1.00 90.25 99 GLN A CA 1
ATOM 794 C C . GLN A 1 99 ? -6.319 -4.124 14.223 1.00 90.25 99 GLN A C 1
ATOM 796 O O . GLN A 1 99 ? -5.955 -2.931 14.358 1.00 90.25 99 GLN A O 1
#

Secondary structure (DSSP, 8-state):
-HHHHHHHHHHHHHHHHHTT--------------SSPEEPPTT-EEEEEEEE--SSSPPPGGGPEEEE-SEE--TT--EEEEEEEEE-SSEEEEEEEE-

Organism: NCBI:txid31220

Foldseek 3Di:
DVVVVVVVVVVVVVVVVVVVPDPPDDPPQPDDPDPAQAEDDAFDWFKKWKAWDDPPDDTDSVRTDIDGDSHHYDPVWDFAWDPDWDDDPTIIMITTTTD

Sequence (99 aa):
MMKLLLQIFAVIFACLLLASAAPSYELRQVRSVAEQPSICKRNHLCRWAVCPWSQWFRVSPENCQFVESTCRCPSDMQCERTNAMRPGSDFIVFKFRCQ